Protein AF-A0A2H0V4B6-F1 (afdb_monomer)

Mean predicted aligned error: 5.73 Å

Structure (mmCIF, N/CA/C/O backbone):
data_AF-A0A2H0V4B6-F1
#
_entry.id   AF-A0A2H0V4B6-F1
#
l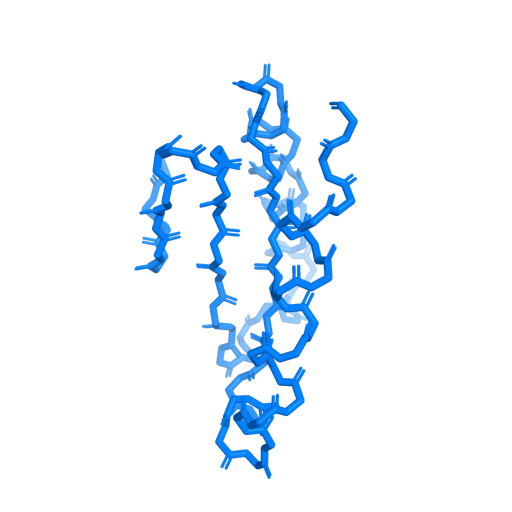oop_
_atom_site.group_PDB
_atom_site.id
_atom_site.type_symbol
_atom_site.label_atom_id
_atom_site.label_alt_id
_atom_site.label_comp_id
_atom_site.label_asym_id
_atom_site.label_entity_id
_atom_site.label_seq_id
_atom_site.pdbx_PDB_ins_code
_atom_site.Cartn_x
_atom_site.Cartn_y
_atom_site.Cartn_z
_atom_site.occupancy
_atom_site.B_iso_or_equiv
_atom_site.auth_seq_id
_atom_site.auth_comp_id
_atom_site.auth_asym_id
_atom_site.auth_atom_id
_atom_site.pdbx_PDB_model_num
ATOM 1 N N . TYR A 1 1 ? -12.236 6.810 -5.007 1.00 66.38 1 TYR A N 1
ATOM 2 C CA . TYR A 1 1 ? -10.959 6.291 -5.528 1.00 66.38 1 TYR A CA 1
ATOM 3 C C . TYR A 1 1 ? -11.086 4.796 -5.745 1.00 66.38 1 TYR A C 1
ATOM 5 O O . TYR A 1 1 ? -11.661 4.141 -4.886 1.00 66.38 1 TYR A O 1
ATOM 13 N N . ILE A 1 2 ? -10.612 4.274 -6.877 1.00 78.69 2 ILE A N 1
ATOM 14 C CA . ILE A 1 2 ? -10.490 2.827 -7.106 1.00 78.69 2 ILE A CA 1
ATOM 15 C C . ILE A 1 2 ? -9.034 2.468 -6.817 1.00 78.69 2 ILE A C 1
ATOM 17 O O . ILE A 1 2 ? -8.142 3.187 -7.264 1.00 78.69 2 ILE A O 1
ATOM 21 N N . VAL A 1 3 ? -8.827 1.435 -6.007 1.00 86.19 3 VAL A N 1
ATOM 22 C CA . VAL A 1 3 ? -7.518 0.882 -5.630 1.00 86.19 3 VAL A CA 1
ATOM 23 C C . VAL A 1 3 ? -7.391 -0.510 -6.242 1.00 86.19 3 VAL A C 1
ATOM 25 O O . VAL A 1 3 ? -8.418 -1.167 -6.428 1.00 86.19 3 VAL A O 1
ATOM 28 N N . ASP A 1 4 ? -6.172 -0.973 -6.519 1.00 89.0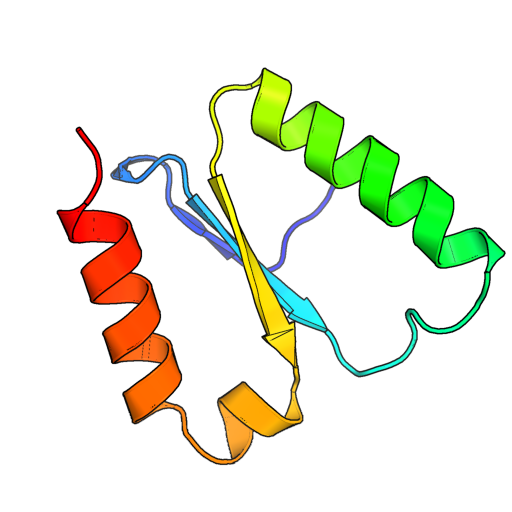6 4 ASP A N 1
ATOM 29 C CA . ASP A 1 4 ? -5.966 -2.300 -7.120 1.00 89.06 4 ASP A CA 1
ATOM 30 C C . ASP A 1 4 ? -6.364 -3.418 -6.154 1.00 89.06 4 ASP A C 1
ATOM 32 O O . ASP A 1 4 ? -7.110 -4.331 -6.510 1.00 89.06 4 ASP A O 1
ATOM 36 N N . PHE A 1 5 ? -5.914 -3.316 -4.899 1.00 91.88 5 PHE A N 1
ATOM 37 C CA . PHE A 1 5 ? -6.249 -4.278 -3.858 1.00 91.88 5 PHE A CA 1
ATOM 38 C C . PHE A 1 5 ? -6.564 -3.587 -2.537 1.00 91.88 5 PHE A C 1
ATOM 40 O O . PHE A 1 5 ? -5.889 -2.650 -2.105 1.00 91.88 5 PHE A O 1
ATOM 47 N N . TYR A 1 6 ? -7.576 -4.112 -1.851 1.00 93.06 6 TYR A N 1
ATOM 48 C CA . TYR A 1 6 ? -7.959 -3.678 -0.517 1.00 93.06 6 TYR A CA 1
ATOM 49 C C . TYR A 1 6 ? -8.196 -4.883 0.390 1.00 93.06 6 TYR A C 1
ATOM 51 O O . TYR A 1 6 ? -8.943 -5.798 0.047 1.00 93.06 6 TYR A O 1
ATOM 59 N N . CYS A 1 7 ? -7.582 -4.862 1.571 1.00 92.31 7 CYS A N 1
ATOM 60 C CA . CYS A 1 7 ? -7.785 -5.852 2.618 1.00 92.31 7 CYS A CA 1
ATOM 61 C C . CYS A 1 7 ? -8.433 -5.188 3.850 1.00 92.31 7 CYS A C 1
ATOM 63 O O . CYS A 1 7 ? -7.739 -4.505 4.612 1.00 92.31 7 CYS A O 1
ATOM 65 N N . PRO A 1 8 ? -9.746 -5.396 4.088 1.00 91.25 8 PRO A N 1
ATOM 66 C CA . PRO A 1 8 ? -10.467 -4.771 5.200 1.00 91.25 8 PRO A CA 1
ATOM 67 C C . PRO A 1 8 ? -9.973 -5.205 6.580 1.00 91.25 8 PRO A C 1
ATOM 69 O O . PRO A 1 8 ? -9.779 -4.362 7.453 1.00 91.25 8 PRO A O 1
ATOM 72 N N . ALA A 1 9 ? -9.701 -6.503 6.766 1.00 91.25 9 ALA A N 1
ATOM 73 C CA . ALA A 1 9 ? -9.175 -7.051 8.024 1.00 91.25 9 ALA A CA 1
ATOM 74 C C . ALA A 1 9 ? -7.847 -6.393 8.435 1.00 91.25 9 ALA A C 1
ATOM 76 O O . ALA A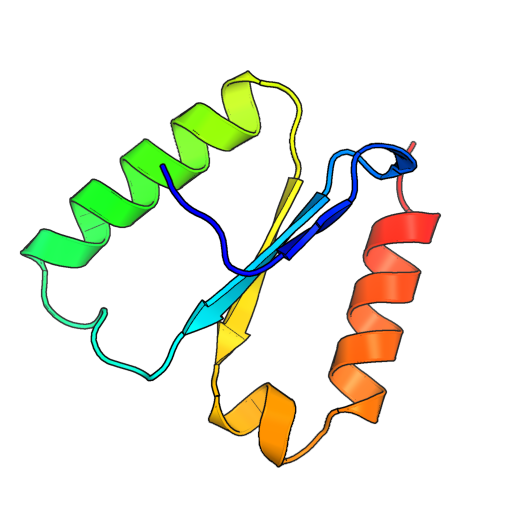 1 9 ? -7.481 -6.345 9.604 1.00 91.25 9 ALA A O 1
ATOM 77 N N . ALA A 1 10 ? -7.140 -5.878 7.438 1.00 91.25 10 ALA A N 1
ATOM 78 C CA . ALA A 1 10 ? -5.840 -5.270 7.540 1.00 91.25 10 ALA A CA 1
ATOM 79 C C . ALA A 1 10 ? -5.867 -3.735 7.491 1.00 91.25 10 ALA A C 1
ATOM 81 O O . ALA A 1 10 ? -4.827 -3.113 7.691 1.00 91.25 10 ALA A O 1
ATOM 82 N N .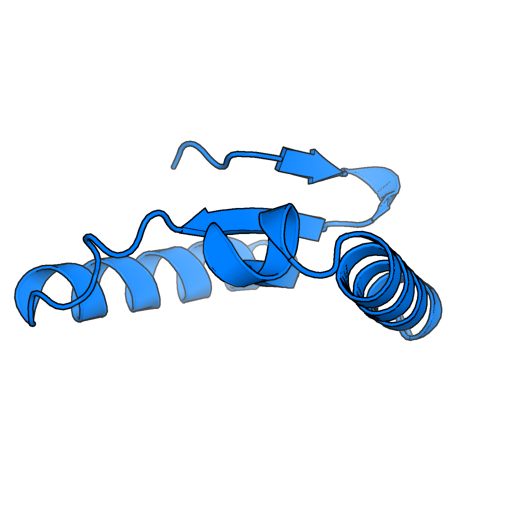 LYS A 1 11 ? -7.012 -3.122 7.161 1.00 93.38 11 LYS A N 1
ATOM 83 C CA . LYS A 1 11 ? -7.098 -1.704 6.775 1.00 93.38 11 LYS A CA 1
ATOM 84 C C . LYS A 1 11 ? -5.979 -1.308 5.798 1.00 93.38 11 LYS A C 1
ATOM 86 O O . LYS A 1 11 ? -5.329 -0.283 5.974 1.00 93.38 11 LYS A O 1
ATOM 91 N N . LEU A 1 12 ? -5.697 -2.162 4.811 1.00 93.81 12 LEU A N 1
ATOM 92 C CA . LEU A 1 12 ? -4.540 -2.020 3.924 1.00 93.81 12 LEU A CA 1
ATOM 93 C C . LEU A 1 12 ? -4.973 -1.907 2.475 1.00 93.81 12 LEU A C 1
ATOM 95 O O . LEU A 1 12 ? -5.684 -2.773 1.967 1.00 93.81 12 LEU A O 1
ATOM 99 N N . VAL A 1 13 ? -4.478 -0.869 1.824 1.00 93.06 13 VAL A N 1
ATOM 100 C CA . VAL A 1 13 ? -4.556 -0.649 0.388 1.00 93.06 13 VAL A CA 1
ATOM 101 C C . VAL A 1 13 ? -3.200 -0.991 -0.220 1.00 93.06 13 VAL A C 1
ATOM 103 O O . VAL A 1 13 ? -2.167 -0.565 0.300 1.00 93.06 13 VAL A O 1
ATOM 106 N N . ILE A 1 14 ? -3.209 -1.759 -1.307 1.00 92.25 14 ILE A N 1
ATOM 107 C CA . ILE A 1 14 ? -2.012 -2.083 -2.086 1.00 92.25 14 ILE A CA 1
ATOM 108 C C . ILE A 1 14 ? -2.245 -1.595 -3.508 1.00 92.25 14 ILE A C 1
ATOM 110 O O . ILE A 1 14 ? -3.260 -1.940 -4.116 1.00 92.25 14 ILE A O 1
ATOM 114 N N . GLU A 1 15 ? -1.305 -0.811 -4.022 1.00 90.88 15 GLU A N 1
ATOM 115 C CA . GLU A 1 15 ? -1.344 -0.304 -5.395 1.00 90.88 15 GLU A CA 1
ATOM 116 C C . GLU A 1 15 ? -0.120 -0.771 -6.166 1.00 90.88 15 GLU A C 1
ATOM 118 O O . GLU A 1 15 ? 0.985 -0.838 -5.618 1.00 90.88 15 GLU A O 1
ATOM 123 N N . VAL A 1 16 ? -0.324 -1.093 -7.438 1.00 89.69 16 VAL A N 1
ATOM 124 C CA . VAL A 1 16 ? 0.729 -1.539 -8.339 1.00 89.69 16 VAL A CA 1
ATOM 125 C C . VAL A 1 16 ? 0.834 -0.545 -9.492 1.00 89.69 16 VAL A C 1
ATOM 127 O O . VAL A 1 16 ? 0.051 -0.568 -10.437 1.00 89.69 16 VAL A O 1
ATOM 130 N N . ASP A 1 17 ? 1.811 0.353 -9.408 1.00 81.62 17 ASP A N 1
ATOM 131 C CA . ASP A 1 17 ? 1.997 1.420 -10.385 1.00 81.62 17 ASP A CA 1
ATOM 132 C C . ASP A 1 17 ? 2.826 0.940 -11.590 1.00 81.62 17 ASP A C 1
ATOM 134 O O . ASP A 1 17 ? 3.947 0.431 -11.472 1.00 81.62 17 ASP A O 1
ATOM 138 N N . GLY A 1 18 ? 2.273 1.139 -12.786 1.00 65.75 18 GLY A N 1
ATOM 139 C CA . GLY A 1 18 ? 2.914 0.864 -14.067 1.00 65.75 18 GLY A CA 1
ATOM 140 C C . GLY A 1 18 ? 3.827 1.964 -14.604 1.00 65.75 18 GLY A C 1
ATOM 141 O O . GLY A 1 18 ? 4.207 1.900 -15.772 1.00 65.75 18 GLY A O 1
ATOM 142 N N . GLY A 1 19 ? 4.184 2.967 -13.802 1.00 58.56 19 GLY A N 1
ATOM 143 C CA . GLY A 1 19 ? 5.193 3.971 -14.149 1.00 58.56 19 GLY A CA 1
ATOM 144 C C . GLY A 1 19 ? 4.663 5.169 -14.939 1.00 58.56 19 GLY A C 1
ATOM 145 O O . GLY A 1 19 ? 5.449 5.870 -15.570 1.00 58.56 19 GLY A O 1
ATOM 146 N N . HIS A 1 20 ? 3.353 5.426 -14.903 1.00 53.19 20 HIS A N 1
ATOM 147 C CA . HIS A 1 20 ? 2.743 6.589 -15.571 1.00 53.19 20 HIS A CA 1
ATOM 148 C C . HIS A 1 20 ? 2.540 7.794 -14.623 1.00 53.19 20 HIS A C 1
ATOM 150 O O . HIS A 1 20 ? 2.022 8.834 -15.031 1.00 53.19 20 HIS A O 1
ATOM 156 N N . HIS A 1 21 ? 2.998 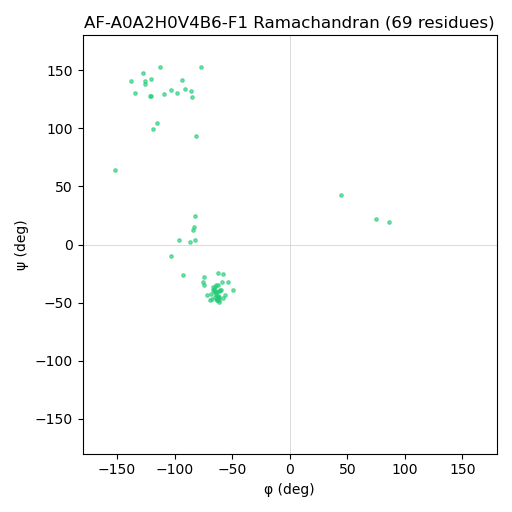7.700 -13.369 1.00 55.28 21 HIS A N 1
ATOM 157 C CA . HIS A 1 21 ? 2.828 8.740 -12.344 1.00 55.28 21 HIS A CA 1
ATOM 158 C C . HIS A 1 21 ? 3.899 9.849 -12.328 1.00 55.28 21 HIS A C 1
ATOM 160 O O . HIS A 1 21 ? 3.810 10.763 -11.515 1.00 55.28 21 HIS A O 1
ATOM 166 N N . PHE A 1 22 ? 4.878 9.852 -13.240 1.00 50.78 22 PHE A N 1
ATOM 167 C CA . PHE A 1 22 ? 5.959 10.859 -13.248 1.00 50.78 22 PHE A CA 1
ATOM 168 C C . PHE A 1 22 ? 5.608 12.195 -13.930 1.00 50.78 22 PHE A C 1
ATOM 170 O O . PHE A 1 22 ? 6.502 12.981 -14.242 1.00 50.78 22 PHE A O 1
ATOM 177 N N . LEU A 1 23 ? 4.325 12.479 -14.172 1.00 57.78 23 LEU A N 1
ATOM 178 C CA . LEU A 1 23 ? 3.896 13.828 -14.544 1.00 57.78 23 LEU A CA 1
ATOM 179 C C . LEU A 1 23 ? 3.655 14.642 -13.259 1.00 57.78 23 LEU A C 1
ATOM 181 O O . LEU A 1 23 ? 2.953 14.151 -12.373 1.00 57.78 23 LEU A O 1
ATOM 185 N N . PRO A 1 24 ? 4.184 15.876 -13.139 1.00 57.25 24 PRO A N 1
ATOM 186 C CA . PRO A 1 24 ? 4.056 16.701 -11.929 1.00 57.25 24 PRO A CA 1
ATOM 187 C C . PRO A 1 24 ? 2.608 16.885 -11.460 1.00 57.25 24 PRO A C 1
ATOM 189 O O . PRO A 1 24 ? 2.335 16.953 -10.266 1.00 57.25 24 PRO A O 1
ATOM 192 N N . GLU A 1 25 ? 1.672 16.922 -12.407 1.00 57.09 25 GLU A N 1
ATOM 193 C CA . GLU A 1 25 ? 0.234 17.040 -12.163 1.00 57.09 25 GLU A CA 1
ATOM 194 C C . GLU A 1 25 ? -0.330 15.798 -11.455 1.00 57.09 25 GLU A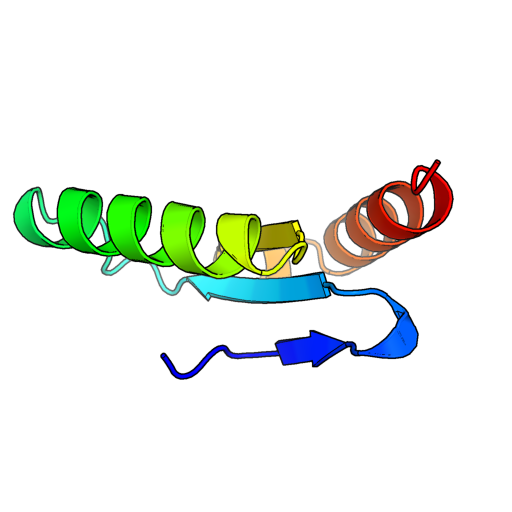 C 1
ATOM 196 O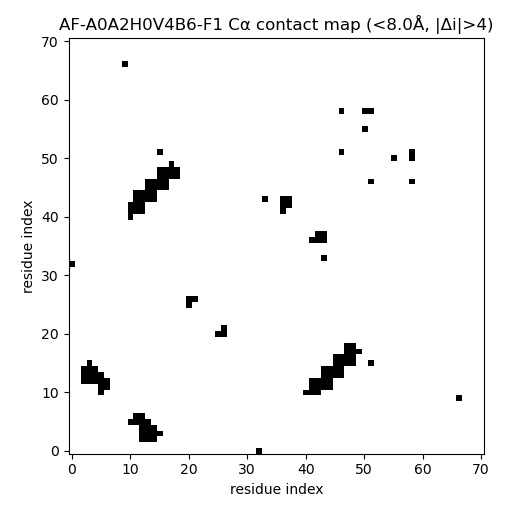 O . GLU A 1 25 ? -1.143 15.928 -10.543 1.00 57.09 25 GLU A O 1
ATOM 201 N N . ASN A 1 26 ? 0.163 14.600 -11.785 1.00 58.97 26 ASN A N 1
ATOM 202 C CA . ASN A 1 26 ? -0.282 13.349 -11.171 1.00 58.97 26 ASN A CA 1
ATOM 203 C C . ASN A 1 26 ? 0.252 13.180 -9.743 1.00 58.97 26 ASN A C 1
ATOM 205 O O . ASN A 1 26 ? -0.430 12.571 -8.929 1.00 58.97 26 ASN A O 1
ATOM 209 N N . MET A 1 27 ? 1.410 13.761 -9.400 1.00 61.31 27 MET A N 1
ATOM 210 C CA . MET A 1 27 ? 1.976 13.682 -8.043 1.00 61.31 27 MET A CA 1
ATOM 211 C C . MET A 1 27 ? 1.104 14.377 -6.988 1.00 61.31 27 MET A C 1
ATOM 213 O O . MET A 1 27 ? 0.926 13.846 -5.893 1.00 61.31 27 MET A O 1
ATOM 217 N N . PHE A 1 28 ? 0.533 15.545 -7.305 1.00 60.03 28 PHE A N 1
ATOM 218 C CA . PHE A 1 28 ? -0.343 16.265 -6.371 1.00 60.03 28 PHE A CA 1
ATOM 219 C C . PHE A 1 28 ? -1.662 15.523 -6.134 1.00 60.03 28 PHE A C 1
ATOM 221 O O . PHE A 1 28 ? -2.095 15.388 -4.990 1.00 60.03 28 PHE A O 1
ATOM 228 N N . TYR A 1 29 ? -2.268 14.983 -7.195 1.00 60.75 29 TYR A N 1
ATOM 229 C CA . TYR A 1 29 ? -3.459 14.137 -7.072 1.00 60.75 29 TYR A CA 1
ATOM 230 C C . TYR A 1 29 ? -3.185 12.865 -6.265 1.00 60.75 29 TYR A C 1
ATOM 232 O O . TYR A 1 29 ? -4.048 12.398 -5.520 1.00 60.75 29 TYR A O 1
ATOM 240 N N . ASP A 1 30 ? -1.980 12.318 -6.388 1.00 71.25 30 ASP A N 1
ATOM 241 C CA . ASP A 1 30 ? -1.588 11.088 -5.718 1.00 71.25 30 ASP A CA 1
ATOM 242 C C . ASP A 1 30 ? -1.334 11.282 -4.214 1.00 71.25 30 ASP A C 1
ATOM 244 O O . ASP A 1 30 ? -1.697 10.426 -3.399 1.00 71.25 30 ASP A O 1
ATOM 248 N N . GLN A 1 31 ? -0.806 12.448 -3.829 1.00 77.19 31 GLN A N 1
ATOM 249 C CA . GLN A 1 31 ? -0.648 12.825 -2.427 1.00 77.19 31 GLN A CA 1
ATOM 250 C C . GLN A 1 31 ? -2.000 13.076 -1.749 1.00 77.19 31 GLN A C 1
ATOM 252 O O . GLN A 1 31 ? -2.252 12.523 -0.682 1.00 77.19 31 GLN A O 1
ATOM 257 N N . GLU A 1 32 ? -2.898 13.846 -2.370 1.00 84.19 32 GLU A N 1
ATOM 258 C CA . GLU A 1 32 ? -4.236 14.118 -1.818 1.00 84.19 32 GLU A CA 1
ATOM 259 C C . GLU A 1 32 ? -5.052 12.831 -1.645 1.00 84.19 32 GLU A C 1
ATOM 261 O O . GLU A 1 32 ? -5.739 12.628 -0.642 1.00 84.19 32 GLU A O 1
ATOM 266 N N . ARG A 1 33 ? -4.929 11.912 -2.605 1.00 83.12 33 ARG A N 1
ATOM 267 C CA . ARG A 1 33 ? -5.552 10.593 -2.539 1.00 83.12 33 ARG A CA 1
ATOM 268 C C . ARG A 1 33 ? -4.992 9.748 -1.398 1.00 83.12 33 ARG A C 1
ATOM 270 O O . ARG A 1 33 ? -5.772 9.123 -0.680 1.00 83.12 33 ARG A O 1
ATOM 277 N N . THR A 1 34 ? -3.672 9.732 -1.232 1.00 84.00 34 THR A N 1
ATOM 278 C CA . THR A 1 34 ? -3.018 9.022 -0.123 1.00 84.00 34 THR A CA 1
ATOM 279 C C . THR A 1 34 ? -3.473 9.600 1.212 1.00 84.00 34 THR A C 1
ATOM 281 O O . THR A 1 34 ? -3.987 8.855 2.041 1.00 84.00 34 THR A O 1
ATOM 284 N N . ASN A 1 35 ? -3.432 10.926 1.362 1.00 87.62 35 ASN A N 1
ATOM 285 C CA . ASN A 1 35 ? -3.887 11.633 2.560 1.00 87.62 35 ASN A CA 1
ATOM 286 C C . ASN A 1 35 ? -5.348 11.302 2.896 1.00 87.62 35 ASN A C 1
ATOM 288 O O . ASN A 1 35 ? -5.685 11.053 4.051 1.00 87.62 35 ASN A O 1
ATOM 292 N N . TYR A 1 36 ? -6.227 11.267 1.891 1.00 89.81 36 TYR A N 1
ATOM 293 C CA . TYR A 1 36 ? -7.624 10.901 2.093 1.00 89.81 36 TYR A CA 1
ATOM 294 C C . TYR A 1 36 ? -7.775 9.456 2.584 1.00 89.81 36 TYR A C 1
ATOM 296 O O . TYR A 1 36 ? -8.485 9.218 3.559 1.00 89.81 36 TYR A O 1
ATOM 304 N N . LEU A 1 37 ? -7.103 8.490 1.955 1.00 89.06 37 LEU A N 1
ATOM 305 C CA . LEU A 1 37 ? -7.161 7.087 2.379 1.00 89.06 37 LEU A CA 1
ATOM 306 C C . LEU A 1 37 ? -6.585 6.901 3.791 1.00 89.06 37 LEU A C 1
ATOM 308 O O . LEU A 1 37 ? -7.185 6.207 4.613 1.00 89.06 37 LEU A O 1
ATOM 312 N N . GLU A 1 38 ? -5.487 7.581 4.104 1.00 88.94 38 GLU A N 1
ATOM 313 C CA . GLU A 1 38 ? -4.887 7.582 5.439 1.00 88.94 38 GLU A CA 1
ATOM 314 C C . GLU A 1 38 ? -5.795 8.235 6.486 1.00 88.94 38 GLU A C 1
ATOM 316 O O . GLU A 1 38 ? -5.914 7.718 7.598 1.00 88.94 38 GLU A O 1
ATOM 321 N N . SER A 1 39 ? -6.536 9.290 6.126 1.00 92.25 39 SER A N 1
ATOM 322 C CA . SER A 1 39 ? -7.534 9.913 7.010 1.00 92.25 39 SER A CA 1
ATOM 323 C C . SER A 1 39 ? -8.675 8.963 7.399 1.00 92.25 39 SER A C 1
ATOM 325 O O . SER A 1 39 ? -9.279 9.119 8.459 1.00 92.25 39 SER A O 1
ATOM 327 N N . LEU A 1 40 ? -8.941 7.934 6.584 1.00 90.50 40 LEU A N 1
ATOM 328 C CA . LEU A 1 40 ? -9.904 6.868 6.884 1.00 90.50 40 LEU A CA 1
ATOM 329 C C . LEU A 1 40 ? -9.310 5.768 7.787 1.00 90.50 40 LEU A C 1
ATOM 331 O O . LEU A 1 40 ? -9.967 4.761 8.062 1.00 90.50 40 LEU A O 1
ATOM 335 N N . GLY A 1 41 ? -8.068 5.939 8.249 1.00 91.44 41 GLY A N 1
ATOM 336 C CA . GLY A 1 41 ? -7.331 4.961 9.043 1.00 91.44 41 GLY A CA 1
ATOM 337 C C . GLY A 1 41 ? -6.818 3.780 8.221 1.00 91.44 41 GLY A C 1
ATOM 338 O O . GLY A 1 41 ? -6.599 2.702 8.780 1.00 91.44 41 GLY A O 1
ATOM 339 N N . LEU A 1 42 ? -6.679 3.955 6.903 1.00 92.00 42 LEU A N 1
ATOM 340 C CA . LEU A 1 42 ? -6.127 2.949 6.003 1.00 92.00 42 LEU A CA 1
ATOM 341 C C . LEU A 1 42 ? -4.631 3.185 5.819 1.00 92.00 42 LEU A C 1
ATOM 343 O O . LEU A 1 42 ? -4.179 4.313 5.678 1.00 92.00 42 LEU A O 1
ATOM 347 N N . ARG A 1 43 ? -3.856 2.108 5.760 1.00 91.38 43 ARG A N 1
ATOM 348 C CA . ARG A 1 43 ? -2.457 2.160 5.339 1.00 91.38 43 ARG A CA 1
ATOM 349 C C . ARG A 1 43 ? -2.389 1.936 3.835 1.00 91.38 43 ARG A C 1
ATOM 351 O O . ARG A 1 43 ? -3.010 0.995 3.344 1.00 91.38 43 ARG A O 1
ATOM 358 N N . VAL A 1 44 ? -1.623 2.751 3.119 1.00 90.19 44 VAL A N 1
ATOM 359 C CA . VAL A 1 44 ? -1.399 2.597 1.675 1.00 90.19 44 VAL A CA 1
ATOM 360 C C . VAL A 1 44 ? 0.037 2.127 1.444 1.00 90.19 44 VAL A C 1
ATOM 362 O O . VAL A 1 44 ? 0.975 2.696 1.995 1.00 90.19 44 VAL A O 1
ATOM 365 N N . VAL A 1 45 ? 0.217 1.062 0.662 1.00 90.44 45 VAL A N 1
ATOM 366 C CA . VAL A 1 45 ? 1.531 0.571 0.221 1.00 90.44 45 VAL A CA 1
ATOM 36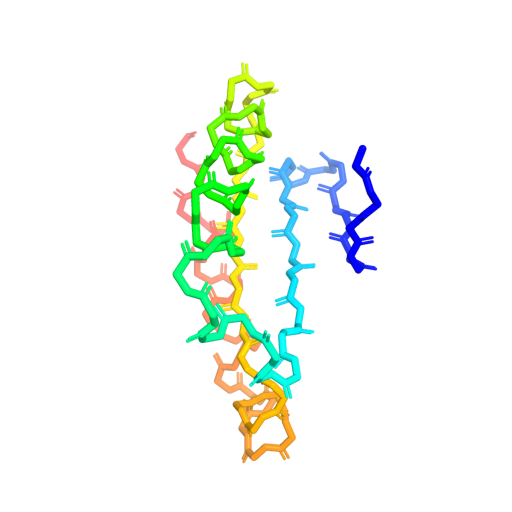7 C C . VAL A 1 45 ? 1.524 0.474 -1.294 1.00 90.44 45 VAL A C 1
ATOM 369 O O . VAL A 1 45 ? 0.540 0.031 -1.885 1.00 90.44 45 VAL A O 1
ATOM 372 N N . ARG A 1 46 ? 2.621 0.887 -1.927 1.00 89.81 46 ARG A N 1
ATOM 373 C CA . ARG A 1 46 ? 2.743 0.901 -3.382 1.00 89.81 46 ARG A CA 1
ATOM 374 C C . ARG A 1 46 ? 3.963 0.133 -3.834 1.00 89.81 46 ARG A C 1
ATOM 376 O O . ARG A 1 46 ? 5.019 0.245 -3.219 1.00 89.81 46 ARG A O 1
ATOM 383 N N . PHE A 1 47 ? 3.799 -0.592 -4.929 1.00 90.12 47 PHE A N 1
ATOM 384 C CA . PHE A 1 47 ? 4.872 -1.281 -5.625 1.00 90.12 47 PHE A CA 1
ATOM 385 C C . PHE A 1 47 ? 4.853 -0.881 -7.089 1.00 90.12 47 PHE A C 1
ATOM 387 O O . PHE A 1 47 ? 3.799 -0.650 -7.670 1.00 90.12 47 PHE A O 1
ATOM 394 N N . THR A 1 48 ? 6.014 -0.837 -7.716 1.00 89.50 48 THR A N 1
ATOM 395 C CA . THR A 1 48 ? 6.087 -0.730 -9.169 1.00 89.50 48 THR A CA 1
ATOM 396 C C . THR A 1 48 ? 5.787 -2.082 -9.814 1.00 89.50 48 THR A C 1
ATOM 398 O O . THR A 1 48 ? 6.106 -3.139 -9.262 1.00 89.50 48 THR A O 1
ATOM 401 N N . ASN A 1 49 ? 5.273 -2.067 -11.047 1.00 89.44 49 ASN A N 1
ATOM 402 C CA . ASN A 1 49 ? 5.152 -3.275 -11.873 1.00 89.44 49 ASN A CA 1
ATOM 403 C C . ASN A 1 49 ? 6.462 -4.066 -11.911 1.00 89.44 49 ASN A C 1
ATOM 405 O O . ASN A 1 49 ? 6.463 -5.293 -11.853 1.00 89.44 49 ASN A O 1
ATOM 409 N N . ARG A 1 50 ? 7.597 -3.363 -11.984 1.00 89.81 50 ARG A N 1
ATOM 410 C CA . ARG A 1 50 ? 8.910 -4.002 -11.998 1.00 89.81 50 ARG A CA 1
ATOM 411 C C . ARG A 1 50 ? 9.178 -4.755 -10.698 1.00 89.81 50 ARG A C 1
ATOM 413 O O . ARG A 1 50 ? 9.651 -5.882 -10.776 1.00 89.81 50 ARG A O 1
ATOM 420 N N . GLU A 1 51 ? 8.896 -4.184 -9.532 1.00 90.31 51 GLU A N 1
ATOM 421 C CA . GLU A 1 51 ? 9.115 -4.862 -8.244 1.00 90.31 51 GLU A CA 1
ATOM 422 C C . GLU A 1 51 ? 8.255 -6.117 -8.119 1.00 90.31 51 GLU A C 1
ATOM 424 O O . GLU A 1 51 ? 8.778 -7.184 -7.804 1.00 90.31 51 GLU A O 1
ATOM 429 N N . VAL A 1 52 ? 6.971 -6.016 -8.466 1.00 91.94 52 VAL A N 1
ATOM 430 C CA . VAL A 1 52 ? 6.040 -7.153 -8.429 1.00 91.94 52 VAL A CA 1
ATOM 431 C C . VAL A 1 52 ? 6.484 -8.266 -9.381 1.00 91.94 52 VAL A C 1
ATOM 433 O O . VAL A 1 52 ? 6.512 -9.432 -8.993 1.00 91.94 52 VAL A O 1
ATOM 436 N N . LEU A 1 53 ? 6.875 -7.919 -10.611 1.00 92.62 53 LEU A N 1
ATOM 437 C CA . LEU A 1 53 ? 7.277 -8.898 -11.626 1.00 92.62 53 LEU A CA 1
ATOM 438 C C . LEU A 1 53 ? 8.673 -9.488 -11.388 1.00 92.62 53 LEU A C 1
ATOM 440 O O . LEU A 1 53 ? 8.913 -10.638 -11.748 1.00 92.62 53 LEU A O 1
ATOM 444 N N . SER A 1 54 ? 9.603 -8.718 -10.818 1.00 94.50 54 SER A N 1
ATOM 445 C CA . SER A 1 54 ? 10.996 -9.151 -10.624 1.00 94.50 54 SER A CA 1
ATOM 446 C C . SER A 1 54 ? 11.263 -9.799 -9.269 1.00 94.50 54 SER A C 1
ATOM 448 O O . SER A 1 54 ? 12.183 -10.608 -9.165 1.00 94.50 54 SER A O 1
ATOM 450 N N . ASN A 1 55 ? 10.487 -9.465 -8.234 1.00 94.12 55 ASN A N 1
ATOM 451 C CA . ASN A 1 55 ? 10.700 -9.972 -6.883 1.00 94.12 55 ASN A CA 1
ATOM 452 C C . ASN A 1 55 ? 9.396 -10.049 -6.071 1.00 94.12 55 ASN A C 1
ATOM 454 O O . ASN A 1 55 ? 9.239 -9.403 -5.032 1.00 94.12 55 ASN A O 1
ATOM 458 N N . ILE A 1 56 ? 8.466 -10.897 -6.512 1.00 94.62 56 ILE A N 1
ATOM 459 C CA . ILE A 1 56 ? 7.200 -11.109 -5.796 1.00 94.62 56 ILE A CA 1
ATOM 460 C C . ILE A 1 56 ? 7.400 -11.605 -4.354 1.00 94.62 56 ILE A C 1
ATOM 462 O O . ILE A 1 56 ? 6.629 -11.250 -3.465 1.00 94.62 56 ILE A O 1
ATOM 466 N N . ALA A 1 57 ? 8.452 -12.391 -4.096 1.00 96.00 57 ALA A N 1
ATOM 467 C CA . ALA A 1 57 ? 8.755 -12.896 -2.760 1.00 96.00 57 ALA A CA 1
ATOM 468 C C . ALA A 1 57 ? 9.064 -11.750 -1.782 1.00 96.00 57 ALA A C 1
ATOM 470 O O . ALA A 1 57 ? 8.468 -11.690 -0.708 1.00 96.00 57 ALA A O 1
ATOM 471 N N . GLY A 1 58 ? 9.915 -10.799 -2.186 1.00 95.25 58 GLY A N 1
ATOM 472 C CA . GLY A 1 58 ? 10.221 -9.615 -1.378 1.00 95.25 58 GLY A CA 1
ATOM 473 C C . GLY A 1 58 ? 9.009 -8.704 -1.163 1.00 95.25 58 GLY A C 1
ATOM 474 O O . GLY A 1 58 ? 8.835 -8.160 -0.074 1.00 95.25 58 GLY A O 1
ATOM 475 N N . VAL A 1 59 ? 8.124 -8.587 -2.160 1.00 94.12 59 VAL A N 1
ATOM 476 C CA . VAL A 1 59 ? 6.851 -7.854 -2.024 1.00 94.12 59 VAL A CA 1
ATOM 477 C C . VAL A 1 59 ? 5.971 -8.485 -0.940 1.00 94.12 59 VAL A C 1
ATOM 479 O O . VAL A 1 59 ? 5.470 -7.786 -0.059 1.00 94.12 59 VAL A O 1
ATOM 482 N N . ILE A 1 60 ? 5.809 -9.811 -0.959 1.00 94.25 60 ILE A N 1
ATOM 483 C CA . ILE A 1 60 ? 5.011 -10.541 0.040 1.00 94.25 60 ILE A CA 1
ATOM 484 C C . ILE A 1 60 ? 5.630 -10.433 1.437 1.00 94.25 60 ILE A C 1
ATOM 486 O O . ILE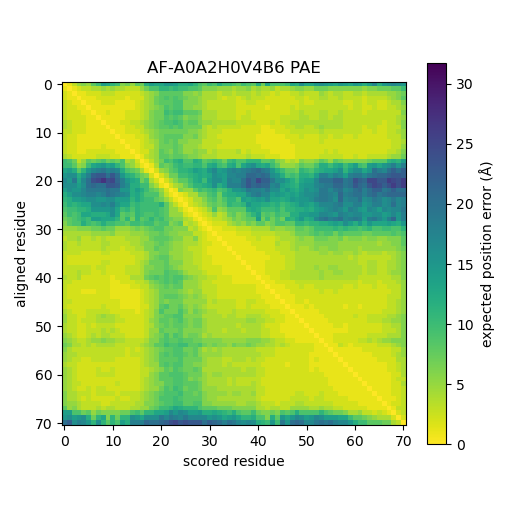 A 1 60 ? 4.902 -10.271 2.420 1.00 94.25 60 ILE A O 1
ATOM 490 N N . GLU A 1 61 ? 6.955 -10.508 1.545 1.00 95.06 61 GLU A N 1
ATOM 491 C CA . GLU A 1 61 ? 7.661 -10.355 2.817 1.00 95.06 61 GLU A CA 1
ATOM 492 C C . GLU A 1 61 ? 7.450 -8.953 3.402 1.00 95.06 61 GLU A C 1
ATOM 494 O O . GLU A 1 61 ? 7.014 -8.828 4.547 1.00 95.06 61 GLU A O 1
ATOM 499 N N . MET A 1 62 ? 7.625 -7.900 2.594 1.00 93.12 62 MET A N 1
ATOM 500 C CA . MET A 1 62 ? 7.346 -6.525 3.017 1.00 93.12 62 MET A CA 1
ATOM 501 C C . MET A 1 62 ? 5.891 -6.365 3.475 1.00 93.12 62 MET A C 1
ATOM 503 O O . MET A 1 62 ? 5.636 -5.783 4.530 1.00 93.12 62 MET A O 1
ATOM 507 N N . LEU A 1 63 ? 4.928 -6.897 2.716 1.00 93.56 63 LEU A N 1
ATOM 508 C CA . LEU A 1 63 ? 3.513 -6.855 3.092 1.00 93.56 63 LEU A CA 1
ATOM 509 C C . LEU A 1 63 ? 3.251 -7.587 4.412 1.00 93.56 63 LEU A C 1
ATOM 511 O O . LEU A 1 63 ? 2.490 -7.097 5.247 1.00 93.56 63 LEU A O 1
ATOM 515 N N . SER A 1 64 ? 3.901 -8.729 4.625 1.00 92.88 64 SER A N 1
ATOM 516 C CA . SER A 1 64 ? 3.795 -9.497 5.866 1.00 92.88 64 SER A CA 1
ATOM 517 C C . SER A 1 64 ? 4.317 -8.697 7.056 1.00 92.88 64 SER A C 1
ATOM 519 O O . SER A 1 64 ? 3.646 -8.625 8.084 1.00 92.88 64 SER A O 1
ATOM 521 N N . GLU A 1 65 ? 5.460 -8.030 6.913 1.00 91.88 65 GLU A N 1
ATOM 522 C CA . GLU A 1 65 ? 6.014 -7.157 7.951 1.00 91.88 65 GLU A CA 1
ATOM 523 C C . GLU A 1 65 ? 5.129 -5.931 8.212 1.00 91.88 65 GLU A C 1
ATOM 525 O O . GLU A 1 65 ? 4.893 -5.558 9.362 1.00 91.88 65 GLU A O 1
ATOM 530 N N . VAL A 1 66 ? 4.553 -5.336 7.166 1.00 89.50 66 VAL A N 1
ATOM 531 C CA . VAL A 1 66 ? 3.575 -4.245 7.290 1.00 89.50 66 VAL A CA 1
ATOM 532 C C . VAL A 1 66 ? 2.337 -4.679 8.077 1.00 89.50 66 VAL A C 1
ATOM 534 O O . VAL A 1 66 ? 1.805 -3.891 8.861 1.00 89.50 66 VAL A O 1
ATOM 537 N N . ILE A 1 67 ? 1.869 -5.912 7.864 1.00 90.00 67 ILE A N 1
ATOM 538 C CA . ILE A 1 67 ? 0.710 -6.486 8.555 1.00 90.00 67 ILE A CA 1
ATOM 539 C C . ILE A 1 67 ? 1.036 -6.808 10.018 1.00 90.00 67 ILE A C 1
ATOM 541 O O . ILE A 1 67 ? 0.216 -6.511 10.885 1.00 90.00 67 ILE A O 1
ATOM 545 N N . LYS A 1 68 ? 2.208 -7.391 10.297 1.00 88.81 68 LYS A N 1
ATOM 546 C CA . LYS A 1 68 ? 2.643 -7.747 11.658 1.00 88.81 68 LYS A CA 1
ATOM 547 C C . LYS A 1 68 ? 2.882 -6.521 12.535 1.00 88.81 68 LYS A C 1
ATOM 549 O O . LYS A 1 68 ? 2.515 -6.534 13.701 1.00 88.81 68 LYS A O 1
ATOM 554 N N . ASN A 1 69 ? 3.452 -5.456 11.975 1.00 82.50 69 ASN A N 1
ATOM 555 C CA . ASN A 1 69 ? 3.771 -4.224 12.704 1.00 82.50 69 ASN A CA 1
ATOM 556 C C . ASN A 1 69 ? 2.567 -3.275 12.856 1.00 82.50 69 ASN A C 1
ATOM 558 O O . ASN A 1 69 ? 2.734 -2.063 12.996 1.00 82.50 69 ASN A O 1
ATOM 562 N N . ARG A 1 70 ? 1.342 -3.807 12.799 1.00 68.06 70 ARG A N 1
ATOM 563 C CA . ARG A 1 70 ? 0.137 -3.069 13.178 1.00 68.06 70 ARG A CA 1
ATOM 564 C C . ARG A 1 70 ? 0.003 -3.115 14.693 1.00 68.06 70 ARG A C 1
ATOM 566 O O . ARG A 1 70 ? -0.510 -4.093 15.227 1.00 68.06 70 ARG A O 1
ATOM 573 N N . GLY A 1 71 ? 0.541 -2.088 15.346 1.00 57.91 71 GLY A N 1
ATOM 574 C CA . GLY A 1 71 ? 0.252 -1.794 16.751 1.00 57.91 71 GLY A CA 1
ATOM 575 C C . GLY A 1 71 ? -1.223 -1.492 16.971 1.00 57.91 71 GLY A C 1
ATOM 576 O O . GLY A 1 71 ? -1.843 -0.906 16.052 1.00 57.91 71 GLY A O 1
#

Radius of gyration: 12.74 Å; Cα contacts (8 Å, |Δi|>4): 65; chains: 1; bounding box: 22×30×32 Å

Foldseek 3Di:
DDAPDQDPVQLETEHEAAPPCPDPVSVVVVVVVCVVSVVVVHHYDYHYPCCCVVPVPVVVVVVVVSSVPPD

Secondary structure (DSSP, 8-state):
---SEEEGGGTEEEEEE-S---SHHHHHHHHHHHHHHHHTT-EEEEEEHHHHHH-HHHHHHHHHHHHHT--

InterPro domains:
  IPR007569 Domain of unknown function DUF559 [PF04480] (1-67)
  IPR011335 Restriction endonuclease type II-like [SSF52980] (1-67)
  IPR047216 Putative endonuclease DUF559, bacteria [PTHR38590] (1-69)
  IPR047216 Putative endonuclease DUF559, bacteria [cd01038] (1-61)

pLDDT: mean 83.46, std 13.35, range [50.78, 96.0]

Sequence (71 aa):
YIVDFYCPAAKLVIEVDGGHHFLPENMFYDQERTNYLESLGLRVVRFTNREVLSNIAGVIEMLSEVIKNRG

Organism: NCBI:txid1974565

Solvent-accessible surface area (backbone atoms only — not comparable to full-atom values): 4257 Å² total; per-residue (Å²): 138,88,70,81,39,77,40,76,98,68,35,32,37,42,38,72,43,82,75,81,59,84,44,78,72,48,47,58,57,49,50,56,50,47,53,53,45,41,73,75,69,30,47,80,47,77,41,42,49,62,49,53,74,75,38,48,67,60,53,53,50,52,51,50,52,59,61,68,69,60,124